Protein AF-A0AAU1H764-F1 (afdb_monomer)

Structure (mmCIF, N/CA/C/O backbone):
data_AF-A0AAU1H764-F1
#
_entry.id   AF-A0AAU1H764-F1
#
loop_
_atom_site.group_PDB
_atom_site.id
_atom_site.type_symbol
_atom_site.label_atom_id
_atom_site.label_alt_id
_atom_site.label_comp_id
_atom_site.label_asym_id
_atom_site.label_entity_id
_atom_site.label_seq_id
_atom_site.pdbx_PDB_ins_code
_atom_site.Cartn_x
_atom_site.Cartn_y
_atom_site.Cartn_z
_atom_site.occupancy
_atom_site.B_iso_or_equiv
_atom_site.auth_seq_id
_atom_site.auth_comp_id
_atom_site.auth_asym_id
_atom_site.auth_atom_id
_atom_site.pdbx_PDB_model_num
ATOM 1 N N . MET A 1 1 ? -21.828 -9.671 50.965 1.00 46.16 1 MET A N 1
ATOM 2 C CA . MET A 1 1 ? -22.811 -8.755 50.363 1.00 46.16 1 MET A CA 1
ATOM 3 C C . MET A 1 1 ? -22.450 -8.712 48.902 1.00 46.16 1 MET A C 1
ATOM 5 O O . MET A 1 1 ? -21.354 -8.266 48.609 1.00 46.16 1 MET A O 1
ATOM 9 N N . THR A 1 2 ? -23.256 -9.312 48.033 1.00 52.31 2 THR A N 1
ATOM 10 C CA . THR A 1 2 ? -23.076 -9.137 46.588 1.00 52.31 2 THR A CA 1
ATOM 11 C C . THR A 1 2 ? -23.354 -7.669 46.300 1.00 52.31 2 THR A C 1
ATOM 13 O O . THR A 1 2 ? -24.385 -7.166 46.760 1.00 52.31 2 THR A O 1
ATOM 16 N N . ASP A 1 3 ? -22.416 -6.972 45.660 1.00 74.25 3 ASP A N 1
ATOM 17 C CA . ASP A 1 3 ? -22.572 -5.547 45.398 1.00 74.25 3 ASP A CA 1
ATOM 18 C C . ASP A 1 3 ? -23.814 -5.337 44.531 1.00 74.25 3 ASP A C 1
ATOM 20 O O . ASP A 1 3 ? -24.091 -6.108 43.610 1.00 74.25 3 ASP A O 1
ATOM 24 N N . GLN A 1 4 ? -24.604 -4.308 44.838 1.00 79.31 4 GLN A N 1
ATOM 25 C CA . GLN A 1 4 ? -25.810 -3.979 44.069 1.00 79.31 4 GLN A CA 1
ATOM 26 C C . GLN A 1 4 ? -25.495 -3.831 42.569 1.00 79.31 4 GLN A C 1
ATOM 28 O O . GLN A 1 4 ? -26.337 -4.145 41.727 1.00 79.31 4 GLN A O 1
ATOM 33 N N . PHE A 1 5 ? -24.269 -3.404 42.260 1.00 79.12 5 PHE A N 1
ATOM 34 C CA . PHE A 1 5 ? -23.707 -3.345 40.920 1.00 79.12 5 PHE A CA 1
ATOM 35 C C . PHE A 1 5 ? -23.605 -4.723 40.247 1.00 79.12 5 PHE A C 1
ATOM 37 O O . PHE A 1 5 ? -24.100 -4.868 39.134 1.00 79.12 5 PHE A O 1
ATOM 44 N N . ASP A 1 6 ? -23.057 -5.746 40.914 1.00 80.75 6 ASP A N 1
ATOM 45 C CA . ASP A 1 6 ? -22.907 -7.095 40.340 1.00 80.75 6 ASP A CA 1
ATOM 46 C C . ASP A 1 6 ? -24.266 -7.695 39.957 1.00 80.75 6 ASP A C 1
ATOM 48 O O . ASP A 1 6 ? -24.439 -8.211 38.858 1.00 80.75 6 ASP A O 1
ATOM 52 N N . ALA A 1 7 ? -25.277 -7.550 40.819 1.00 82.69 7 ALA A N 1
ATOM 53 C CA . ALA A 1 7 ? -26.619 -8.061 40.533 1.00 82.69 7 ALA A CA 1
ATOM 54 C C . ALA A 1 7 ? -27.300 -7.335 39.354 1.00 82.69 7 ALA A C 1
ATOM 56 O O . ALA A 1 7 ? -28.099 -7.928 38.625 1.00 82.69 7 ALA A O 1
ATOM 57 N N . GLN A 1 8 ? -27.017 -6.041 39.175 1.00 80.75 8 GLN A N 1
ATOM 58 C CA . GLN A 1 8 ? -27.508 -5.261 38.037 1.00 80.75 8 GLN A CA 1
ATOM 59 C C . GLN A 1 8 ? -26.760 -5.612 36.747 1.00 80.75 8 GLN A C 1
ATOM 61 O O . GLN A 1 8 ? -27.396 -5.737 35.699 1.00 80.75 8 GLN A O 1
ATOM 66 N N . LEU A 1 9 ? -25.444 -5.807 36.839 1.00 83.50 9 LEU A N 1
ATOM 67 C CA . LEU A 1 9 ? -24.573 -6.197 35.738 1.00 83.50 9 LEU A CA 1
ATOM 68 C C . LEU A 1 9 ? -24.939 -7.585 35.205 1.00 83.50 9 LEU A C 1
ATOM 70 O O . LEU A 1 9 ? -25.190 -7.718 34.010 1.00 83.50 9 LEU A O 1
ATOM 74 N N . ASP A 1 10 ? -25.061 -8.583 36.083 1.00 84.56 10 ASP A N 1
ATOM 75 C CA . ASP A 1 10 ? -25.416 -9.956 35.707 1.00 84.56 10 ASP A CA 1
ATOM 76 C C . ASP A 1 10 ? -26.759 -9.992 34.968 1.00 84.56 10 ASP A C 1
ATOM 78 O O . ASP A 1 10 ? -26.885 -10.613 33.915 1.00 84.56 10 ASP A O 1
ATOM 82 N N . LYS A 1 11 ? -27.760 -9.255 35.467 1.00 84.81 11 LYS A N 1
ATOM 83 C CA . LYS A 1 11 ? -29.076 -9.162 34.824 1.00 84.81 11 LYS A CA 1
ATOM 84 C C . LYS A 1 11 ? -29.014 -8.479 33.452 1.00 84.81 11 LYS A C 1
ATOM 86 O O . LYS A 1 11 ? -29.749 -8.866 32.544 1.00 84.81 11 LYS A O 1
ATOM 91 N N . ALA A 1 12 ? -28.176 -7.454 33.302 1.00 81.75 12 ALA A N 1
ATOM 92 C CA . ALA A 1 12 ? -27.991 -6.767 32.029 1.00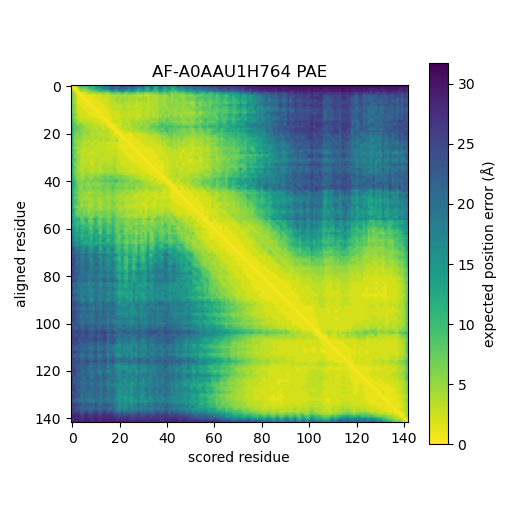 81.75 12 ALA A CA 1
ATOM 93 C C . ALA A 1 12 ? -27.289 -7.670 31.002 1.00 81.75 12 ALA A C 1
ATOM 95 O O . ALA A 1 12 ? -27.762 -7.776 29.872 1.00 81.75 12 ALA A O 1
ATOM 96 N N . LEU A 1 13 ? -26.224 -8.370 31.400 1.00 84.50 13 LEU A N 1
ATOM 97 C CA . LEU A 1 13 ? -25.497 -9.299 30.531 1.00 84.50 13 LEU A CA 1
ATOM 98 C C . LEU A 1 13 ? -26.360 -10.494 30.117 1.00 84.50 13 LEU A C 1
ATOM 100 O O . LEU A 1 13 ? -26.339 -10.875 28.948 1.00 84.50 13 LEU A O 1
ATOM 104 N N . ASP A 1 14 ? -27.176 -11.029 31.029 1.00 86.44 14 ASP A N 1
ATOM 105 C CA . ASP A 1 14 ? -28.101 -12.127 30.724 1.00 86.44 14 ASP A CA 1
ATOM 106 C C . ASP A 1 14 ? -29.126 -11.717 29.650 1.00 86.44 14 ASP A C 1
ATOM 108 O O . ASP A 1 14 ? -29.405 -12.480 28.731 1.00 86.44 14 ASP A O 1
ATOM 112 N N . SER A 1 15 ? -29.594 -10.461 29.671 1.00 84.19 15 SER A N 1
ATOM 113 C CA . SER A 1 15 ? -30.497 -9.931 28.635 1.00 84.19 15 SER A CA 1
ATOM 114 C C . SER A 1 15 ? -29.846 -9.754 27.257 1.00 84.19 15 SER A C 1
ATOM 116 O O . SER A 1 15 ? -30.5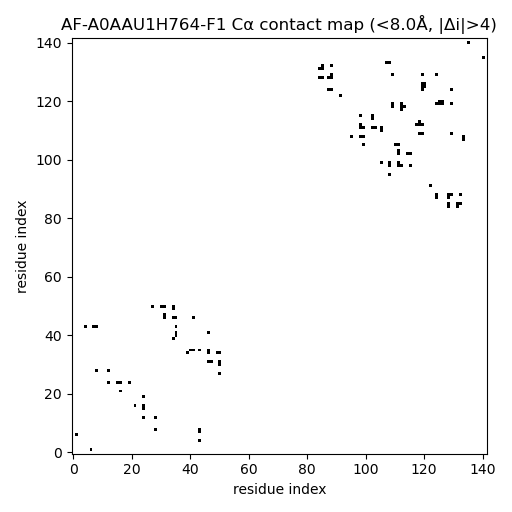43 -9.731 26.244 1.00 84.19 15 SER A O 1
ATOM 118 N N . MET A 1 16 ? -28.517 -9.637 27.201 1.00 82.69 16 MET A N 1
ATOM 119 C CA . MET A 1 16 ? -27.754 -9.501 25.955 1.00 82.69 16 MET A CA 1
ATOM 120 C C . MET A 1 16 ? -27.200 -10.837 25.456 1.00 82.69 16 MET A C 1
ATOM 122 O O . MET A 1 16 ? -26.654 -10.893 24.352 1.00 82.69 16 MET A O 1
ATOM 126 N N . ARG A 1 17 ? -27.365 -11.912 26.237 1.00 86.00 17 ARG A N 1
ATOM 127 C CA . ARG A 1 17 ? -26.764 -13.220 25.973 1.00 86.00 17 ARG A CA 1
ATOM 128 C C . ARG A 1 17 ? -27.204 -13.844 24.656 1.00 86.00 17 ARG A C 1
ATOM 130 O O . ARG A 1 17 ? -26.405 -14.491 23.991 1.00 86.00 17 ARG A O 1
ATOM 137 N N . ASP A 1 18 ? -28.446 -13.581 24.264 1.00 85.56 18 ASP A N 1
ATOM 138 C CA . ASP A 1 18 ? -29.023 -14.065 23.008 1.00 85.56 18 ASP A CA 1
ATOM 139 C C . ASP A 1 18 ? -28.666 -13.182 21.797 1.00 85.56 18 ASP A C 1
ATOM 141 O O . ASP A 1 18 ? -28.875 -13.585 20.653 1.00 85.56 18 ASP A O 1
ATOM 145 N N . MET A 1 19 ? -28.144 -11.971 22.024 1.00 85.44 19 MET A N 1
ATOM 146 C CA . MET A 1 19 ? -27.855 -10.986 20.971 1.00 85.44 19 MET A CA 1
ATOM 147 C C . MET A 1 19 ? -26.373 -10.903 20.606 1.00 85.44 19 MET A C 1
ATOM 149 O O . MET A 1 19 ? -26.038 -10.432 19.519 1.00 85.44 19 MET A O 1
ATOM 153 N N . LEU A 1 20 ? -25.484 -11.322 21.507 1.00 82.56 20 LEU A N 1
ATOM 154 C CA . LEU A 1 20 ? -24.042 -11.179 21.351 1.00 82.56 20 LEU A CA 1
ATOM 155 C C . LEU A 1 20 ? -23.326 -12.525 21.513 1.00 82.56 20 LEU A C 1
ATOM 157 O O . LEU A 1 20 ? -23.730 -13.345 22.336 1.00 82.56 20 LEU A O 1
ATOM 161 N N . PRO A 1 21 ? -22.222 -12.750 20.779 1.00 87.56 21 PRO A N 1
ATOM 162 C CA . PRO A 1 21 ? -21.344 -13.884 21.029 1.00 87.56 21 PRO A CA 1
ATOM 163 C C . PRO A 1 21 ? -20.819 -13.883 22.468 1.00 87.56 21 PRO A C 1
ATOM 165 O O . PRO A 1 21 ? -20.535 -12.828 23.040 1.00 87.56 21 PRO A O 1
ATOM 168 N N . GLU A 1 22 ? -20.594 -15.074 23.023 1.00 86.06 22 GLU A N 1
ATOM 169 C CA . GLU A 1 22 ? -20.085 -15.243 24.391 1.00 86.06 22 GLU A CA 1
ATOM 170 C C . GLU A 1 22 ? -18.755 -14.505 24.622 1.00 86.06 22 GLU A C 1
ATOM 172 O O . GLU A 1 22 ? -18.560 -13.888 25.666 1.00 86.06 22 GLU A O 1
ATOM 177 N N . SER A 1 23 ? -17.875 -14.468 23.617 1.00 84.19 23 SER A N 1
ATOM 178 C CA . SER A 1 23 ? -16.619 -13.710 23.671 1.00 84.19 23 SER A CA 1
ATOM 179 C C . SER A 1 23 ? -16.830 -12.200 23.826 1.00 84.19 23 SER A C 1
ATOM 181 O O . SER A 1 23 ? -16.098 -11.553 24.576 1.00 84.19 23 SER A O 1
ATOM 183 N N . SER A 1 24 ? -17.834 -11.632 23.155 1.00 85.25 24 SER A N 1
ATOM 184 C CA . SER A 1 24 ? -18.176 -10.209 23.245 1.00 85.25 24 SER A CA 1
ATOM 185 C C . SER A 1 24 ? -18.785 -9.860 24.600 1.00 85.25 24 SER A C 1
ATOM 187 O O . SER A 1 24 ? -18.471 -8.810 25.155 1.00 85.25 24 SER A O 1
ATOM 189 N N . LEU A 1 25 ? -19.604 -10.753 25.162 1.00 86.94 25 LEU A N 1
ATOM 190 C CA . LEU A 1 25 ? -20.173 -10.584 26.503 1.00 86.94 25 LEU A CA 1
ATOM 191 C C . LEU A 1 25 ? -19.090 -10.613 27.577 1.00 86.94 25 LEU A C 1
ATOM 193 O O . LEU A 1 25 ? -19.083 -9.760 28.456 1.00 86.94 25 LEU A O 1
ATOM 197 N N . LEU A 1 26 ? -18.145 -11.549 27.471 1.00 87.56 26 LEU A N 1
ATOM 198 C CA . LEU A 1 26 ? -17.047 -11.688 28.426 1.00 87.56 26 LEU A CA 1
ATOM 199 C C . LEU A 1 26 ? -16.105 -10.475 28.375 1.00 87.56 26 LEU A C 1
ATOM 201 O O . LEU A 1 26 ? -15.633 -9.987 29.405 1.00 87.56 26 LEU A O 1
ATOM 205 N N . TYR A 1 27 ? -15.876 -9.937 27.173 1.00 87.31 27 TYR A N 1
ATOM 206 C CA . TYR A 1 27 ? -15.138 -8.690 26.983 1.00 87.31 27 TYR A CA 1
ATOM 207 C C . TYR A 1 27 ? -15.865 -7.489 27.602 1.00 87.31 27 TYR A C 1
ATOM 209 O O . TYR A 1 27 ? -15.256 -6.706 28.336 1.00 87.31 27 TYR A O 1
ATOM 217 N N . LEU A 1 28 ? -17.173 -7.371 27.352 1.00 87.38 28 LEU A N 1
ATOM 218 C CA . LEU A 1 28 ? -18.016 -6.307 27.891 1.00 87.38 28 LEU A CA 1
ATOM 219 C C . LEU A 1 28 ? -18.075 -6.356 29.425 1.00 87.38 28 LEU A C 1
ATOM 221 O O . LEU A 1 28 ? -17.868 -5.334 30.073 1.00 87.38 28 LEU A O 1
ATOM 225 N N . GLU A 1 29 ? -18.276 -7.539 30.010 1.00 90.00 29 GLU A N 1
ATOM 226 C CA . GLU A 1 29 ? -18.243 -7.755 31.460 1.00 90.00 29 GLU A CA 1
ATOM 227 C C . GLU A 1 29 ? -16.912 -7.296 32.060 1.00 90.00 29 GLU A C 1
ATOM 229 O O . GLU A 1 29 ? -16.886 -6.533 33.028 1.00 90.00 29 GLU A O 1
ATOM 234 N N . THR A 1 30 ? -15.798 -7.719 31.458 1.00 89.94 30 THR A N 1
ATOM 235 C CA . THR A 1 30 ? -14.455 -7.360 31.925 1.00 89.94 30 THR A CA 1
ATOM 236 C C . THR A 1 30 ? -14.253 -5.844 31.930 1.00 89.94 30 THR A C 1
ATOM 238 O O . THR A 1 30 ? -13.725 -5.290 32.898 1.00 89.94 30 THR A O 1
ATOM 241 N N . LYS A 1 31 ? -14.706 -5.148 30.879 1.00 88.19 31 LYS A N 1
ATOM 242 C CA . LYS A 1 31 ? -14.642 -3.683 30.798 1.00 88.19 31 LYS A CA 1
ATOM 243 C C . LYS A 1 31 ? -15.537 -2.992 31.822 1.00 88.19 31 LYS A C 1
ATOM 245 O O . LYS A 1 31 ? -15.057 -2.095 32.509 1.00 88.19 31 LYS A O 1
ATOM 250 N N . LEU A 1 32 ? -16.788 -3.426 31.966 1.00 89.31 32 LEU A N 1
ATOM 251 C CA . LEU A 1 32 ? -17.737 -2.858 32.930 1.00 89.31 32 LEU A CA 1
ATOM 252 C C . LEU A 1 32 ? -17.202 -2.976 34.362 1.00 89.31 32 LEU A C 1
ATOM 254 O O . LEU A 1 32 ? -17.186 -1.993 35.103 1.00 89.31 32 LEU A O 1
ATOM 258 N N . ARG A 1 33 ? -16.680 -4.154 34.730 1.00 87.88 33 ARG A N 1
ATOM 259 C CA . ARG A 1 33 ? -16.038 -4.381 36.034 1.00 87.88 33 ARG A CA 1
ATOM 260 C C . ARG A 1 33 ? -14.801 -3.503 3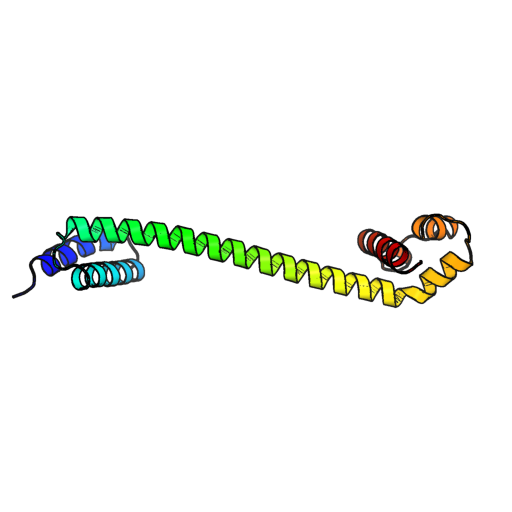6.223 1.00 87.88 33 ARG A C 1
ATOM 262 O O . ARG A 1 33 ? -14.605 -2.963 37.308 1.00 87.88 33 ARG A O 1
ATOM 269 N N . ARG A 1 34 ? -13.981 -3.326 35.181 1.00 88.44 34 ARG A N 1
ATOM 270 C CA . ARG A 1 34 ? -12.795 -2.461 35.232 1.00 88.44 34 ARG A CA 1
ATOM 271 C C . ARG A 1 34 ? -13.161 -0.995 35.464 1.00 88.44 34 ARG A C 1
ATOM 273 O O . ARG A 1 34 ? -12.593 -0.384 36.363 1.00 88.44 34 ARG A O 1
ATOM 280 N N . ILE A 1 35 ? -14.112 -0.446 34.707 1.00 86.00 35 ILE A N 1
ATOM 281 C CA . ILE A 1 35 ? -14.536 0.954 34.871 1.00 86.00 35 ILE A CA 1
ATOM 282 C C . ILE A 1 35 ? -15.147 1.166 36.259 1.00 86.00 35 ILE A C 1
ATOM 284 O O . ILE A 1 35 ? -14.820 2.150 36.916 1.00 86.00 35 ILE A O 1
ATOM 288 N N . HIS A 1 36 ? -15.962 0.228 36.752 1.00 85.69 36 HIS A N 1
ATOM 289 C CA . HIS A 1 36 ? -16.510 0.324 38.105 1.00 85.69 36 HIS A CA 1
ATOM 290 C C . HIS A 1 36 ? -15.430 0.236 39.196 1.00 85.69 36 HIS A C 1
ATOM 292 O O . HIS A 1 36 ? -15.498 0.961 40.184 1.00 85.69 36 HIS A O 1
ATOM 298 N N . ALA A 1 37 ? -14.397 -0.591 39.010 1.00 87.00 37 ALA A N 1
ATOM 299 C CA . ALA A 1 37 ? -13.266 -0.660 39.936 1.00 87.00 37 ALA A CA 1
ATOM 300 C C . ALA A 1 37 ? -12.418 0.628 39.935 1.00 87.00 37 ALA A C 1
ATOM 302 O O . ALA A 1 37 ? -11.939 1.050 40.987 1.00 87.00 37 ALA A O 1
ATOM 303 N N . GLU A 1 38 ? -12.233 1.258 38.771 1.00 87.69 38 GLU A N 1
ATOM 304 C CA . GLU A 1 38 ? -11.514 2.533 38.630 1.00 87.69 38 GLU A CA 1
ATOM 305 C C . GLU A 1 38 ? -12.344 3.729 39.140 1.00 87.69 38 GLU A C 1
ATOM 307 O O . GLU A 1 38 ? -11.782 4.723 39.606 1.00 87.69 38 GLU A O 1
ATOM 312 N N . ARG A 1 39 ? -13.678 3.635 39.069 1.00 84.25 39 ARG A N 1
ATOM 313 C CA . ARG A 1 39 ? -14.640 4.684 39.433 1.00 84.25 39 ARG A CA 1
ATOM 314 C C . ARG A 1 39 ? -15.859 4.101 40.167 1.00 84.25 39 ARG A C 1
ATOM 316 O O . ARG A 1 39 ? -16.955 4.034 39.601 1.00 84.25 39 ARG A O 1
ATOM 323 N N . PRO A 1 40 ? -15.701 3.701 41.443 1.00 84.12 40 PRO A N 1
ATOM 324 C CA . PRO A 1 40 ? -16.794 3.125 42.232 1.00 84.12 40 PRO A CA 1
ATOM 325 C C . PRO A 1 40 ? -17.870 4.159 42.601 1.00 84.12 40 PRO A C 1
ATOM 327 O O . PRO A 1 40 ? -18.939 3.797 43.081 1.00 84.12 40 PRO A O 1
ATOM 330 N N . ASP A 1 41 ? -17.586 5.448 42.391 1.00 85.44 41 ASP A N 1
ATOM 331 C CA . ASP A 1 41 ? -18.505 6.568 42.588 1.00 85.44 41 ASP A CA 1
ATOM 332 C C . ASP A 1 41 ? -19.606 6.659 41.519 1.00 85.44 41 ASP A C 1
ATOM 334 O O . ASP A 1 41 ? -20.599 7.354 41.731 1.00 85.44 41 ASP 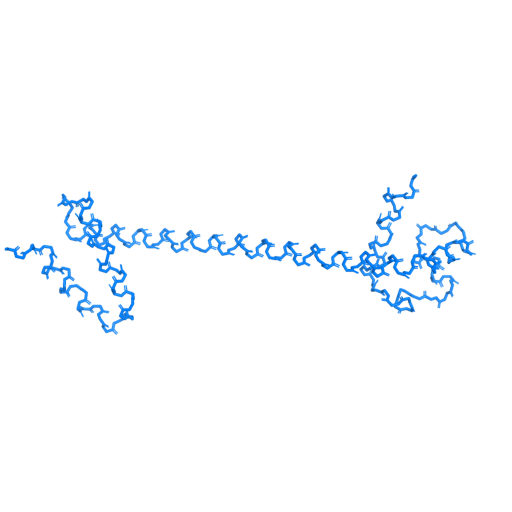A O 1
ATOM 338 N N . LEU A 1 42 ? -19.444 5.964 40.390 1.00 81.25 42 LEU A N 1
ATOM 339 C CA . LEU A 1 42 ? -20.382 6.001 39.272 1.00 81.25 42 LEU A CA 1
ATOM 340 C C . LEU A 1 42 ? -21.521 4.994 39.436 1.00 81.25 42 LEU A C 1
ATOM 342 O O . LEU A 1 42 ? -21.342 3.861 39.888 1.00 81.25 42 LEU A O 1
ATOM 346 N N . THR A 1 43 ? -22.707 5.393 38.989 1.00 81.94 43 THR A N 1
ATOM 347 C CA . THR A 1 43 ? -23.869 4.508 38.900 1.00 81.94 43 THR A CA 1
ATOM 348 C C . THR A 1 43 ? -23.697 3.482 37.778 1.00 81.94 43 THR A C 1
ATOM 350 O O . THR A 1 43 ? -23.008 3.727 36.788 1.00 81.94 43 THR A O 1
ATOM 353 N N . GLY A 1 44 ? -24.380 2.336 37.879 1.00 76.06 44 GLY A N 1
ATOM 354 C CA . GLY A 1 44 ? -24.312 1.288 36.852 1.00 76.06 44 GLY A CA 1
ATOM 355 C C . GLY A 1 44 ? -24.637 1.790 35.437 1.00 76.06 44 GLY A C 1
ATOM 356 O O . GLY A 1 44 ? -23.980 1.388 34.483 1.00 76.06 44 GLY A O 1
ATOM 357 N N . SER A 1 45 ? -25.578 2.730 35.289 1.00 77.62 45 SER A N 1
ATOM 358 C CA . SER A 1 45 ? -25.883 3.358 33.995 1.00 77.62 45 SER A CA 1
ATOM 359 C C . SER A 1 45 ? -24.751 4.235 33.457 1.00 77.62 45 SER A C 1
ATOM 361 O O . SER A 1 45 ? -24.514 4.245 32.253 1.00 77.62 45 SER A O 1
ATOM 363 N N . GLU A 1 46 ? -24.038 4.957 34.324 1.00 82.25 46 GLU A N 1
ATOM 364 C CA . GLU A 1 46 ? -22.894 5.783 33.916 1.00 82.25 46 GLU A CA 1
ATOM 365 C C . GLU A 1 46 ? -21.712 4.909 33.491 1.00 82.25 46 GLU A C 1
ATOM 367 O O . GLU A 1 46 ? -21.095 5.176 32.463 1.00 82.25 46 GLU A O 1
ATOM 372 N N . VAL A 1 47 ? -21.453 3.818 34.221 1.00 83.88 47 VAL A N 1
ATOM 373 C CA . VAL A 1 47 ? -20.427 2.822 33.869 1.00 83.88 47 VAL A CA 1
ATOM 374 C C . VAL A 1 47 ? -20.723 2.183 32.506 1.00 83.88 47 VAL A C 1
ATOM 376 O O . VAL A 1 47 ? -19.813 2.016 31.691 1.00 83.88 47 VAL A O 1
ATOM 379 N N . VAL A 1 48 ? -21.991 1.861 32.227 1.00 82.75 48 VAL A N 1
ATOM 380 C CA . VAL A 1 48 ? -22.420 1.309 30.932 1.00 82.75 48 VAL A CA 1
ATOM 381 C C . VAL A 1 48 ? -22.214 2.311 29.797 1.00 82.75 48 VAL A C 1
ATOM 383 O O . VAL A 1 48 ? -21.590 1.955 28.801 1.00 82.75 48 VAL A O 1
ATOM 386 N N . ASN A 1 49 ? -22.662 3.560 29.954 1.00 82.62 49 ASN A N 1
ATOM 387 C CA . ASN A 1 49 ? -22.478 4.591 28.928 1.00 82.62 49 ASN A CA 1
ATOM 388 C C . ASN A 1 49 ? -20.992 4.843 28.642 1.00 82.62 49 ASN A C 1
ATOM 390 O O . ASN A 1 49 ? -20.576 4.779 27.491 1.00 82.62 49 ASN A O 1
ATOM 394 N N . MET A 1 50 ? -20.172 5.002 29.687 1.00 84.50 50 MET A N 1
ATOM 395 C CA . MET A 1 50 ? -18.723 5.158 29.524 1.00 84.50 50 MET A CA 1
ATOM 396 C C . MET A 1 50 ? -18.076 3.950 28.840 1.00 84.50 50 MET A C 1
ATOM 398 O O . MET A 1 50 ? -17.120 4.111 28.088 1.00 84.50 50 MET A O 1
ATOM 402 N N . THR A 1 51 ? -18.576 2.736 29.084 1.00 85.56 51 THR A N 1
ATOM 403 C CA . THR A 1 51 ? -18.065 1.540 28.402 1.00 85.56 51 THR A CA 1
ATOM 404 C C . THR A 1 51 ? -18.341 1.601 26.906 1.00 85.56 51 THR A C 1
ATOM 406 O O . THR A 1 51 ? -17.442 1.298 26.126 1.00 85.56 51 THR A O 1
ATOM 409 N N . PHE A 1 52 ? -19.545 2.009 26.497 1.00 83.25 52 PHE A N 1
ATOM 410 C CA . PHE A 1 52 ? -19.878 2.160 25.081 1.00 83.25 52 PHE A CA 1
ATOM 411 C C . PHE A 1 52 ? -19.076 3.281 24.410 1.00 83.25 52 PHE A C 1
ATOM 413 O O . PHE A 1 52 ? -18.534 3.040 23.336 1.00 83.25 52 PHE A O 1
ATOM 420 N N . ASP A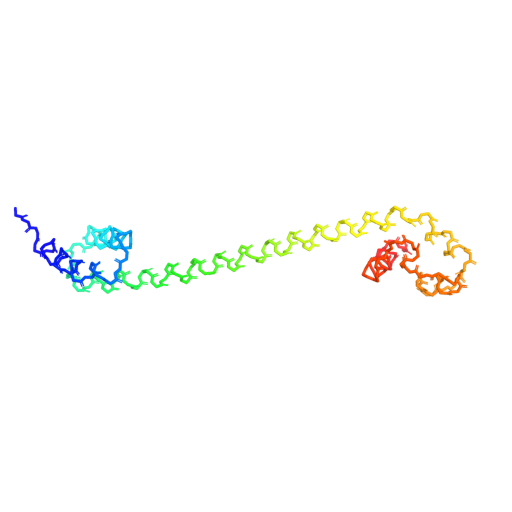 1 53 ? -18.892 4.428 25.070 1.00 84.62 53 ASP A N 1
ATOM 421 C CA . ASP A 1 53 ? -18.056 5.522 24.550 1.00 84.62 53 ASP A CA 1
ATOM 422 C C . ASP A 1 53 ? -16.600 5.067 24.322 1.00 84.62 53 ASP A C 1
ATOM 424 O O . ASP A 1 53 ? -15.979 5.371 23.303 1.00 84.62 53 ASP A O 1
ATOM 428 N N . VAL A 1 54 ? -16.041 4.293 25.263 1.00 84.06 54 VAL A N 1
ATOM 429 C CA . VAL A 1 54 ? -14.686 3.730 25.135 1.00 84.06 54 VAL A CA 1
ATOM 430 C C . VAL A 1 54 ? -14.615 2.704 24.005 1.00 84.06 54 VAL A C 1
ATOM 432 O O . VAL A 1 54 ? -13.624 2.671 23.282 1.00 84.06 54 VAL A O 1
ATOM 435 N N . LEU A 1 55 ? -15.635 1.856 23.851 1.00 83.38 55 LEU A N 1
ATOM 436 C CA . LEU A 1 55 ? -15.687 0.873 22.767 1.00 83.38 55 LEU A CA 1
ATOM 437 C C . LEU A 1 55 ? -15.757 1.545 21.391 1.00 83.38 55 LEU A C 1
ATOM 439 O O . LEU A 1 55 ? -15.062 1.110 20.477 1.00 83.38 55 LEU A O 1
ATOM 443 N N . GLU A 1 56 ? -16.540 2.615 21.255 1.00 81.19 56 GLU A N 1
ATOM 444 C CA . GLU A 1 56 ? -16.616 3.402 20.019 1.00 81.19 56 GLU A CA 1
ATOM 445 C C . GLU A 1 56 ? -15.264 4.060 19.695 1.00 81.19 56 GLU A C 1
ATOM 447 O O . GLU A 1 56 ? -14.796 4.006 18.557 1.00 81.19 56 GLU A O 1
ATOM 452 N N . GLY A 1 57 ? -14.581 4.607 20.707 1.00 80.19 57 GLY A N 1
ATOM 453 C CA . GLY A 1 57 ? -13.221 5.131 20.556 1.00 80.19 57 GLY A CA 1
ATOM 454 C C . GLY A 1 57 ? -12.212 4.066 20.108 1.00 80.19 57 GLY A C 1
ATOM 455 O O . GLY A 1 57 ? -11.451 4.291 19.169 1.00 80.19 57 GLY A O 1
ATOM 456 N N . GLU A 1 58 ? -12.243 2.882 20.724 1.00 85.75 58 GLU A N 1
ATOM 457 C CA . GLU A 1 58 ? -11.375 1.755 20.356 1.00 85.75 58 GLU A CA 1
ATOM 458 C C . GLU A 1 58 ? -11.624 1.257 18.928 1.00 85.75 58 GLU A C 1
ATOM 460 O O . GLU A 1 58 ? -10.675 0.885 18.238 1.00 85.75 58 GLU A O 1
ATOM 465 N N . GLU A 1 59 ? -12.876 1.258 18.463 1.00 83.88 59 GLU A N 1
ATOM 466 C CA . GLU A 1 59 ? -13.211 0.899 17.083 1.00 83.88 59 GLU A CA 1
ATOM 467 C C . GLU A 1 59 ? -12.605 1.896 16.086 1.00 83.88 59 GLU A C 1
ATOM 469 O O . GLU A 1 59 ? -12.003 1.499 15.082 1.00 83.88 59 GLU A O 1
ATOM 474 N N . ILE A 1 60 ? -12.717 3.194 16.378 1.00 81.88 60 ILE A N 1
ATOM 475 C CA . ILE A 1 60 ? -12.126 4.252 15.555 1.00 81.88 60 ILE A CA 1
ATOM 476 C C . ILE A 1 60 ? -10.600 4.111 15.517 1.00 81.88 60 ILE A C 1
ATOM 478 O O . ILE A 1 60 ? -10.018 4.147 14.429 1.00 81.88 60 ILE A O 1
ATOM 482 N N . ASP A 1 61 ? -9.962 3.896 16.667 1.00 86.31 61 ASP A N 1
ATOM 483 C CA . ASP A 1 61 ? -8.514 3.708 16.770 1.00 86.31 61 ASP A CA 1
ATOM 484 C C . ASP A 1 61 ? -8.046 2.456 16.019 1.00 86.31 61 ASP A C 1
ATOM 486 O O . ASP A 1 61 ? -7.062 2.502 15.275 1.00 86.31 61 ASP A O 1
ATOM 490 N N . ALA A 1 62 ? -8.770 1.340 16.155 1.00 85.25 62 ALA A N 1
ATOM 491 C CA . ALA A 1 62 ? -8.474 0.104 15.439 1.00 85.25 62 ALA A CA 1
ATOM 492 C C . ALA A 1 62 ? -8.576 0.302 13.923 1.00 85.25 62 ALA A C 1
ATOM 494 O O . ALA A 1 62 ? -7.684 -0.124 13.184 1.00 85.25 62 ALA A O 1
ATOM 495 N N . ARG A 1 63 ? -9.614 1.002 13.450 1.00 85.50 63 ARG A N 1
ATOM 496 C CA . ARG A 1 63 ? -9.770 1.336 12.031 1.00 85.50 63 ARG A CA 1
ATOM 497 C C . ARG A 1 63 ? -8.610 2.192 11.525 1.00 85.50 63 ARG A C 1
ATOM 499 O O . ARG A 1 63 ? -8.012 1.846 10.509 1.00 85.50 63 ARG A O 1
ATOM 506 N N . LEU A 1 64 ? -8.247 3.254 12.243 1.00 86.25 64 LEU A N 1
ATOM 507 C CA . LEU A 1 64 ? -7.118 4.116 11.872 1.00 86.25 64 LEU A CA 1
ATOM 508 C C . LEU A 1 64 ? -5.793 3.341 11.847 1.00 86.25 64 LEU A C 1
ATOM 510 O O . LEU A 1 64 ? -4.983 3.510 10.934 1.00 86.25 64 LEU A O 1
ATOM 514 N N . ALA A 1 65 ? -5.575 2.448 12.814 1.00 88.38 65 ALA A N 1
ATOM 515 C CA . ALA A 1 65 ? -4.393 1.593 12.851 1.00 88.38 65 ALA A CA 1
ATOM 516 C C . ALA A 1 65 ? -4.345 0.617 11.664 1.00 88.38 65 ALA A C 1
ATOM 518 O O . ALA A 1 65 ? -3.272 0.399 11.091 1.00 88.38 65 ALA A O 1
ATOM 519 N N . MET A 1 66 ? -5.491 0.052 11.269 1.00 86.62 66 MET A N 1
ATOM 520 C CA . MET A 1 66 ? -5.603 -0.812 10.093 1.00 86.62 66 MET A CA 1
ATOM 521 C C . MET A 1 66 ? -5.337 -0.044 8.797 1.00 86.62 66 MET A C 1
ATOM 523 O O . MET A 1 66 ? -4.561 -0.522 7.973 1.00 86.62 66 MET A O 1
ATOM 527 N N . GLU A 1 67 ? -5.906 1.150 8.631 1.00 87.00 67 GLU A N 1
ATOM 528 C CA . GLU A 1 67 ? -5.643 2.016 7.474 1.00 87.00 67 GLU A CA 1
ATOM 529 C C . GLU A 1 67 ? -4.149 2.364 7.377 1.00 87.00 67 GLU A C 1
ATOM 531 O O . GLU A 1 67 ? -3.522 2.162 6.337 1.00 87.00 67 GLU A O 1
ATOM 536 N N . ALA A 1 68 ? -3.526 2.771 8.486 1.00 86.94 68 ALA A N 1
ATOM 537 C CA . ALA A 1 68 ? -2.093 3.057 8.529 1.00 86.94 68 ALA A CA 1
ATOM 538 C C . ALA A 1 68 ? -1.218 1.817 8.262 1.00 86.94 68 ALA A C 1
ATOM 540 O O . ALA A 1 68 ? -0.102 1.927 7.746 1.00 86.94 68 ALA A O 1
ATOM 541 N N . ALA A 1 69 ? -1.674 0.620 8.638 1.00 86.19 69 ALA A N 1
ATOM 542 C CA . ALA A 1 69 ? -0.991 -0.625 8.296 1.00 86.19 69 ALA A CA 1
ATOM 543 C C . ALA A 1 69 ? -1.120 -0.947 6.799 1.00 86.19 69 ALA A C 1
ATOM 545 O O . ALA A 1 69 ? -0.128 -1.325 6.180 1.00 86.19 69 ALA A O 1
ATOM 546 N N . GLN A 1 70 ? -2.299 -0.749 6.207 1.00 84.75 70 GLN A N 1
ATOM 547 C CA . GLN A 1 70 ? -2.527 -0.961 4.776 1.00 84.75 70 GLN A CA 1
ATOM 548 C C . GLN A 1 70 ? -1.671 -0.031 3.915 1.00 84.75 70 GLN A C 1
ATOM 550 O O . GLN A 1 70 ? -1.072 -0.496 2.948 1.00 84.75 70 GLN A O 1
ATOM 555 N N . VAL A 1 71 ? -1.545 1.244 4.297 1.00 90.25 71 VAL A N 1
ATOM 556 C CA . VAL A 1 71 ? -0.659 2.198 3.609 1.00 90.25 71 VAL A CA 1
ATOM 557 C C . VAL A 1 71 ? 0.782 1.690 3.603 1.00 90.25 71 VAL A C 1
ATOM 559 O O . VAL A 1 71 ? 1.390 1.598 2.543 1.00 90.25 71 VAL A O 1
ATOM 562 N N . ARG A 1 72 ? 1.304 1.253 4.756 1.00 85.25 72 ARG A N 1
ATOM 563 C CA . ARG A 1 72 ? 2.670 0.709 4.850 1.00 85.25 72 ARG A CA 1
ATOM 564 C C . ARG A 1 72 ? 2.876 -0.544 4.000 1.00 85.25 72 ARG A C 1
ATOM 566 O O . ARG A 1 72 ? 3.937 -0.710 3.408 1.00 85.25 72 ARG A O 1
ATOM 573 N N . VAL A 1 73 ? 1.878 -1.426 3.931 1.00 89.94 73 VAL A N 1
ATOM 574 C CA . VAL A 1 73 ? 1.934 -2.619 3.068 1.00 89.94 73 VAL A CA 1
ATOM 575 C C . VAL A 1 73 ? 1.953 -2.222 1.592 1.00 89.94 73 VAL A C 1
ATOM 577 O O . VAL A 1 73 ? 2.739 -2.777 0.829 1.00 89.94 73 VAL A O 1
ATOM 580 N N . ALA A 1 74 ? 1.134 -1.249 1.189 1.00 89.94 74 ALA A N 1
ATOM 581 C CA . ALA A 1 74 ? 1.111 -0.752 -0.182 1.00 89.94 74 ALA A CA 1
ATOM 582 C C . ALA A 1 74 ? 2.431 -0.064 -0.570 1.00 89.94 74 ALA A C 1
ATOM 584 O O . ALA A 1 74 ? 2.949 -0.314 -1.654 1.00 89.94 74 ALA A O 1
ATOM 585 N N . GLU A 1 75 ? 3.006 0.747 0.322 1.00 88.19 75 GLU A N 1
ATOM 586 C CA . GLU A 1 75 ? 4.317 1.379 0.122 1.00 88.19 75 GLU A CA 1
ATOM 587 C C . GLU A 1 75 ? 5.434 0.339 -0.023 1.00 88.19 75 GLU A C 1
ATOM 589 O O . GLU A 1 75 ? 6.254 0.441 -0.934 1.00 88.19 75 GLU A O 1
ATOM 594 N N . ALA A 1 76 ? 5.441 -0.693 0.826 1.00 89.75 76 ALA A N 1
ATOM 595 C CA . ALA A 1 76 ? 6.407 -1.783 0.733 1.00 89.75 76 ALA A CA 1
ATOM 596 C C . ALA A 1 76 ? 6.269 -2.563 -0.585 1.00 89.75 76 ALA A C 1
ATOM 598 O O . ALA A 1 76 ? 7.271 -2.820 -1.249 1.00 89.75 76 ALA A O 1
ATOM 599 N N . ALA A 1 77 ? 5.040 -2.880 -1.002 1.00 90.88 77 ALA A N 1
ATOM 600 C CA . ALA A 1 77 ? 4.787 -3.554 -2.274 1.00 90.88 77 ALA A CA 1
ATOM 601 C C . ALA A 1 77 ? 5.201 -2.692 -3.480 1.00 90.88 77 ALA A C 1
ATOM 603 O O . ALA A 1 77 ? 5.753 -3.208 -4.450 1.00 90.88 77 ALA A O 1
ATOM 604 N N . ALA A 1 78 ? 4.972 -1.376 -3.422 1.00 89.06 78 ALA A N 1
ATOM 605 C CA . ALA A 1 78 ? 5.406 -0.449 -4.463 1.00 89.06 78 ALA A CA 1
ATOM 606 C C . ALA A 1 78 ? 6.940 -0.353 -4.547 1.00 89.06 78 ALA A C 1
ATOM 608 O O . ALA A 1 78 ? 7.488 -0.316 -5.649 1.00 89.06 78 ALA A O 1
ATOM 609 N N . ALA A 1 79 ? 7.635 -0.352 -3.405 1.00 90.00 79 ALA A N 1
ATOM 610 C CA . ALA A 1 79 ? 9.096 -0.383 -3.361 1.00 90.00 79 ALA A CA 1
ATOM 611 C C . ALA A 1 79 ? 9.651 -1.686 -3.959 1.00 90.00 79 ALA A C 1
ATOM 613 O O . ALA A 1 79 ? 10.519 -1.635 -4.824 1.00 90.00 79 ALA A O 1
ATOM 614 N N . GLU A 1 80 ? 9.091 -2.839 -3.582 1.00 90.44 80 GLU A N 1
ATOM 615 C CA . GLU A 1 80 ? 9.492 -4.141 -4.127 1.00 90.44 80 GLU A CA 1
ATOM 616 C C . GLU A 1 80 ? 9.249 -4.230 -5.643 1.00 90.44 80 GLU A C 1
ATOM 618 O O . GLU A 1 80 ? 10.107 -4.702 -6.391 1.00 90.44 80 GLU A O 1
ATOM 623 N N . ALA A 1 81 ? 8.113 -3.716 -6.125 1.00 91.06 81 ALA A N 1
ATOM 624 C CA . ALA A 1 81 ? 7.828 -3.640 -7.555 1.00 91.06 81 ALA A CA 1
ATOM 625 C C . ALA A 1 81 ? 8.844 -2.753 -8.293 1.00 91.06 81 ALA A C 1
ATOM 627 O O . ALA A 1 81 ? 9.339 -3.146 -9.353 1.00 91.06 81 ALA A O 1
ATOM 628 N N . ARG A 1 82 ? 9.199 -1.591 -7.720 1.00 91.44 82 ARG A N 1
ATOM 629 C CA . ARG A 1 82 ? 10.218 -0.692 -8.282 1.00 91.44 82 ARG A CA 1
ATOM 630 C C . ARG A 1 82 ? 11.593 -1.361 -8.319 1.00 91.44 82 ARG A C 1
ATOM 632 O O . ARG A 1 82 ? 12.262 -1.277 -9.345 1.00 91.44 82 ARG A O 1
ATOM 639 N N . ASP A 1 83 ? 11.990 -2.065 -7.262 1.00 93.69 83 ASP A N 1
ATOM 640 C CA . ASP A 1 83 ? 13.254 -2.810 -7.210 1.00 93.69 83 ASP A CA 1
ATOM 641 C C . ASP A 1 83 ? 13.309 -3.909 -8.279 1.00 93.69 83 ASP A C 1
ATOM 643 O O . ASP A 1 83 ? 14.292 -4.020 -9.017 1.00 93.69 83 ASP A O 1
ATOM 647 N N . ALA A 1 84 ? 12.223 -4.667 -8.441 1.00 94.38 84 ALA A N 1
ATOM 648 C CA . ALA A 1 84 ? 12.117 -5.680 -9.485 1.00 94.38 84 ALA A CA 1
ATOM 649 C C . ALA A 1 84 ? 12.194 -5.071 -10.899 1.00 94.38 84 ALA A C 1
ATOM 651 O O . ALA A 1 84 ? 12.826 -5.648 -11.787 1.00 94.38 84 ALA A O 1
ATOM 652 N N . SER A 1 85 ? 11.573 -3.907 -11.121 1.00 94.69 85 SER A N 1
ATOM 653 C CA . SER A 1 85 ? 11.699 -3.150 -12.373 1.00 94.69 85 SER A CA 1
ATOM 654 C C . SER A 1 85 ? 13.134 -2.698 -12.630 1.00 94.69 85 SER A C 1
ATOM 656 O O . SER A 1 85 ? 13.656 -2.926 -13.721 1.00 94.69 85 SER A O 1
ATOM 658 N N .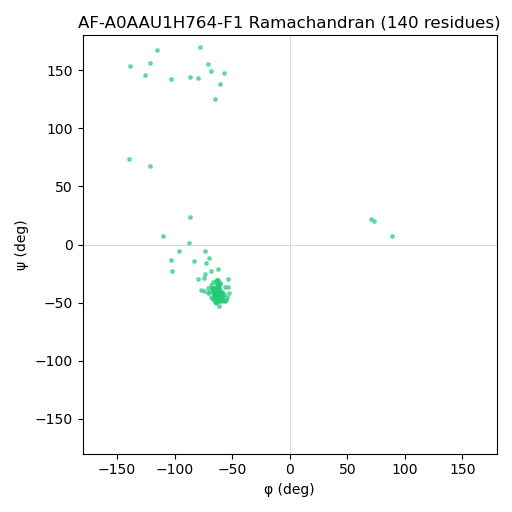 MET A 1 86 ? 13.812 -2.134 -11.625 1.00 94.88 86 MET A N 1
ATOM 659 C CA . MET A 1 86 ? 15.218 -1.732 -11.743 1.00 94.88 86 MET A CA 1
ATOM 660 C C . MET A 1 86 ? 16.118 -2.913 -12.104 1.00 94.88 86 MET A C 1
ATOM 662 O O . MET A 1 86 ? 16.988 -2.773 -12.963 1.00 94.88 86 MET A O 1
ATOM 666 N N . GLN A 1 87 ? 15.888 -4.087 -11.510 1.00 96.25 87 GLN A N 1
ATOM 667 C CA . GLN A 1 87 ? 16.647 -5.288 -11.846 1.00 96.25 87 GLN A CA 1
ATOM 668 C C . GLN A 1 87 ? 16.444 -5.704 -13.311 1.00 96.25 87 GLN A C 1
ATOM 670 O O . GLN A 1 87 ? 17.429 -5.937 -14.010 1.00 96.25 87 GLN A O 1
ATOM 675 N N . ARG A 1 88 ? 15.198 -5.747 -13.804 1.00 96.12 88 ARG A N 1
ATOM 676 C CA . ARG A 1 88 ? 14.920 -6.087 -15.213 1.00 96.12 88 ARG A CA 1
ATOM 677 C C . ARG A 1 88 ? 15.589 -5.113 -16.182 1.00 96.12 88 ARG A C 1
ATOM 679 O O . ARG A 1 88 ? 16.156 -5.539 -17.185 1.00 96.12 88 ARG A O 1
ATOM 686 N N . ILE A 1 89 ? 15.556 -3.816 -15.874 1.00 95.12 89 ILE A N 1
ATOM 687 C CA . ILE A 1 89 ? 16.231 -2.783 -16.673 1.00 95.12 89 ILE A CA 1
ATOM 688 C C . ILE A 1 89 ? 17.746 -3.008 -16.654 1.00 95.12 89 ILE A C 1
ATOM 690 O O . ILE A 1 89 ? 18.379 -3.002 -17.707 1.00 95.12 89 ILE A O 1
ATOM 694 N N . ALA A 1 90 ? 18.330 -3.259 -15.480 1.00 93.75 90 ALA A N 1
ATOM 695 C CA . ALA A 1 90 ? 19.762 -3.509 -15.338 1.00 93.75 90 ALA A CA 1
ATOM 696 C C . ALA A 1 90 ? 20.217 -4.749 -16.127 1.00 93.75 90 ALA A C 1
ATOM 698 O O . ALA A 1 90 ? 21.258 -4.706 -16.785 1.00 93.75 90 ALA A O 1
ATOM 699 N N . GLU A 1 91 ? 19.416 -5.819 -16.133 1.00 96.12 91 GLU A N 1
ATOM 700 C CA . GLU A 1 91 ? 19.655 -7.034 -16.927 1.00 96.12 91 GLU A CA 1
ATOM 701 C C . GLU A 1 91 ? 19.656 -6.775 -18.444 1.00 96.12 91 GLU A C 1
ATOM 703 O O . GLU A 1 91 ? 20.234 -7.565 -19.188 1.00 96.12 91 GLU A O 1
ATOM 708 N N . ARG A 1 92 ? 19.048 -5.669 -18.900 1.00 95.25 92 ARG A N 1
ATOM 709 C CA . ARG A 1 92 ? 18.998 -5.233 -20.308 1.00 95.25 92 ARG A CA 1
ATOM 710 C C . ARG A 1 92 ? 19.832 -3.994 -20.614 1.00 95.25 92 ARG A C 1
ATOM 712 O O . ARG A 1 92 ? 19.757 -3.469 -21.724 1.00 95.25 92 ARG A O 1
ATOM 719 N N . SER A 1 93 ? 20.628 -3.525 -19.653 1.00 91.69 93 SER A N 1
ATOM 720 C CA . SER A 1 93 ? 21.432 -2.303 -19.785 1.00 91.69 93 SER A CA 1
ATOM 721 C C . SER A 1 93 ? 22.333 -2.324 -21.022 1.00 91.69 93 SER A C 1
ATOM 723 O O . SER A 1 93 ? 22.329 -1.374 -21.796 1.00 91.69 93 SER A O 1
ATOM 725 N N . ALA A 1 94 ? 23.026 -3.436 -21.277 1.00 92.19 94 ALA A N 1
ATOM 726 C CA . ALA A 1 94 ? 23.932 -3.556 -22.415 1.00 92.19 94 ALA A CA 1
ATOM 727 C C . ALA A 1 94 ? 23.208 -3.460 -23.771 1.00 92.19 94 ALA A C 1
ATOM 729 O O . ALA A 1 94 ? 23.715 -2.833 -24.704 1.00 92.19 94 ALA A O 1
ATOM 730 N N . GLU A 1 95 ? 22.028 -4.072 -23.904 1.00 93.94 95 GLU A N 1
ATOM 731 C CA . GLU A 1 95 ? 21.210 -3.958 -25.111 1.00 93.94 95 GLU A CA 1
ATOM 732 C C . GLU A 1 95 ? 20.675 -2.533 -25.304 1.00 93.94 95 GLU A C 1
ATOM 734 O O . GLU A 1 95 ? 20.685 -2.031 -26.430 1.00 93.94 95 GLU A O 1
ATOM 739 N N . LEU A 1 96 ? 20.250 -1.871 -24.224 1.00 92.38 96 LEU A N 1
ATOM 740 C CA . LEU 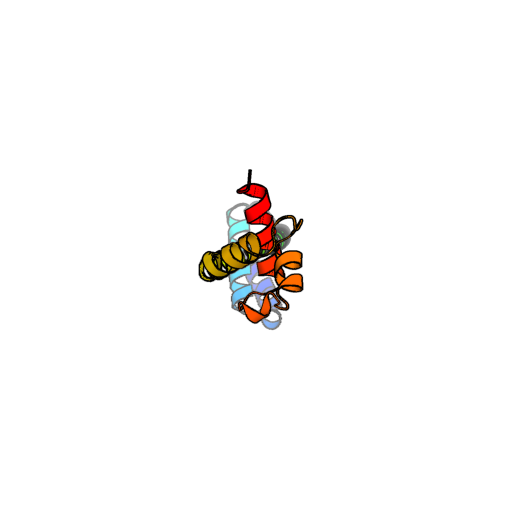A 1 96 ? 19.784 -0.481 -24.260 1.00 92.38 96 LEU A CA 1
ATOM 741 C C . LEU A 1 96 ? 20.910 0.483 -24.664 1.00 92.38 96 LEU A C 1
ATOM 743 O O . LEU A 1 96 ? 20.721 1.286 -25.580 1.00 92.38 96 LEU A O 1
ATOM 747 N N . ASP A 1 97 ? 22.101 0.329 -24.084 1.00 91.81 97 ASP A N 1
ATOM 748 C CA . ASP A 1 97 ? 23.292 1.118 -24.424 1.00 91.81 97 ASP A CA 1
ATOM 749 C C . ASP A 1 97 ? 23.697 0.927 -25.895 1.00 91.81 97 ASP A C 1
ATOM 751 O O . ASP A 1 97 ? 24.053 1.879 -26.596 1.00 91.81 97 ASP A O 1
ATOM 755 N N . ALA A 1 98 ? 23.618 -0.308 -26.403 1.00 92.88 98 ALA A N 1
ATOM 756 C CA . ALA A 1 98 ? 23.940 -0.613 -27.794 1.00 92.88 98 ALA A CA 1
ATOM 757 C C . ALA A 1 98 ? 22.955 0.034 -28.781 1.00 92.88 98 ALA A C 1
ATOM 759 O O . ALA A 1 98 ? 23.362 0.482 -29.859 1.00 92.88 98 ALA A O 1
ATOM 760 N N . VAL A 1 99 ? 21.666 0.089 -28.431 1.00 92.19 99 VAL A N 1
ATOM 761 C CA . VAL A 1 99 ? 20.648 0.783 -29.231 1.00 92.19 99 VAL A CA 1
ATOM 762 C C . VAL A 1 99 ? 20.911 2.284 -29.226 1.00 92.19 99 VAL A C 1
ATOM 764 O O . VAL A 1 99 ? 20.943 2.894 -30.295 1.00 92.19 99 VAL A O 1
ATOM 767 N N . GLU A 1 100 ? 21.170 2.874 -28.061 1.00 89.81 100 GLU A N 1
ATOM 768 C CA . GLU A 1 100 ? 21.464 4.303 -27.946 1.00 89.81 100 GLU A CA 1
ATOM 769 C C . GLU A 1 100 ? 22.699 4.706 -28.764 1.00 89.81 100 GLU A C 1
ATOM 771 O O . GLU A 1 100 ? 22.654 5.666 -29.536 1.00 89.81 100 GLU A O 1
ATOM 776 N N . ALA A 1 101 ? 23.783 3.930 -28.677 1.00 91.06 101 ALA A N 1
ATOM 777 C CA . ALA A 1 101 ? 25.001 4.189 -29.440 1.00 91.06 101 ALA A CA 1
ATOM 778 C C . ALA A 1 101 ? 24.785 4.085 -30.961 1.00 91.06 101 ALA A C 1
ATOM 780 O O . ALA A 1 101 ? 25.454 4.769 -31.740 1.00 91.06 101 ALA A O 1
ATOM 781 N N . ARG A 1 102 ? 23.855 3.228 -31.398 1.00 93.44 102 ARG A N 1
ATOM 782 C CA . ARG A 1 102 ? 23.527 3.023 -32.814 1.00 93.44 102 ARG A CA 1
ATOM 783 C C . ARG A 1 102 ? 22.606 4.108 -33.377 1.00 93.44 102 ARG A C 1
ATOM 785 O O . ARG A 1 102 ? 22.704 4.397 -34.571 1.00 93.44 102 ARG A O 1
ATOM 792 N N . TYR A 1 103 ? 21.754 4.705 -32.547 1.00 91.06 103 TYR A N 1
ATOM 793 C CA . TYR A 1 103 ? 20.804 5.754 -32.935 1.00 91.06 103 TYR A CA 1
ATOM 794 C C . TYR A 1 103 ? 21.039 7.037 -32.120 1.00 91.06 103 TYR A C 1
ATOM 796 O O . TYR A 1 103 ? 20.198 7.430 -31.306 1.00 91.06 103 TYR A O 1
ATOM 804 N N . PRO A 1 104 ? 22.184 7.718 -32.330 1.00 86.50 104 PRO A N 1
ATOM 805 C CA . PRO A 1 104 ? 22.523 8.914 -31.573 1.00 86.50 104 PRO A CA 1
ATOM 806 C C . PRO A 1 104 ? 21.594 10.088 -31.914 1.00 86.50 104 PRO A C 1
ATOM 808 O O . PRO A 1 104 ? 21.139 10.242 -33.048 1.00 86.50 104 PRO A O 1
ATOM 811 N N . GLY A 1 105 ? 21.366 10.971 -30.937 1.00 83.50 105 GLY A N 1
ATOM 812 C CA . GLY A 1 105 ? 20.592 12.207 -31.118 1.00 83.50 105 GLY A CA 1
ATOM 813 C C . GLY A 1 105 ? 19.084 12.079 -30.880 1.00 83.50 105 GLY A C 1
ATOM 814 O O . GLY A 1 105 ? 18.355 13.041 -31.123 1.00 83.50 105 GLY A O 1
ATOM 815 N N . ARG A 1 106 ? 18.611 10.925 -30.394 1.00 89.38 106 ARG A N 1
ATOM 816 C CA . ARG A 1 106 ? 17.232 10.748 -29.921 1.00 89.38 106 ARG A CA 1
ATOM 817 C C . ARG A 1 106 ? 17.037 11.307 -28.520 1.00 89.38 106 ARG A C 1
ATOM 819 O O . ARG A 1 106 ? 17.935 11.237 -27.679 1.00 89.38 106 ARG A O 1
ATOM 826 N N . ALA A 1 107 ? 15.859 11.882 -28.290 1.00 87.12 107 ALA A N 1
ATOM 827 C CA . ALA A 1 107 ? 15.522 12.484 -27.006 1.00 87.12 107 ALA A CA 1
ATOM 828 C C . ALA A 1 107 ? 15.248 11.415 -25.940 1.00 87.12 107 ALA A C 1
ATOM 830 O O . ALA A 1 107 ? 15.419 11.686 -24.753 1.00 87.12 107 ALA A O 1
ATOM 831 N N . THR A 1 108 ? 14.844 10.217 -26.373 1.00 91.62 108 THR A N 1
ATOM 832 C CA . THR A 1 108 ? 14.470 9.082 -25.521 1.00 91.62 108 THR A CA 1
ATOM 833 C C . THR A 1 108 ? 15.024 7.768 -26.086 1.00 91.62 108 THR A C 1
ATOM 835 O O . THR A 1 108 ? 15.232 7.637 -27.297 1.00 91.62 108 THR A O 1
ATOM 838 N N . LEU A 1 109 ? 15.245 6.778 -25.220 1.00 91.56 109 LEU A N 1
ATOM 839 C CA . LEU A 1 109 ? 15.496 5.387 -25.610 1.00 91.56 109 LEU A CA 1
ATOM 840 C C . LEU A 1 109 ? 14.299 4.802 -26.362 1.00 91.56 109 LEU A C 1
ATOM 842 O O . LEU A 1 109 ? 14.499 4.045 -27.306 1.00 91.56 109 LEU A O 1
ATOM 846 N N . ALA A 1 110 ? 13.067 5.183 -26.011 1.00 93.06 110 ALA A N 1
ATOM 847 C CA . ALA A 1 110 ? 11.871 4.742 -26.733 1.00 93.06 110 ALA A CA 1
ATOM 848 C C . ALA A 1 110 ? 11.921 5.101 -28.233 1.00 93.06 110 ALA A C 1
ATOM 850 O O . ALA A 1 110 ? 11.611 4.265 -29.083 1.00 93.06 110 ALA A O 1
ATOM 851 N N . GLU A 1 111 ? 12.363 6.315 -28.576 1.00 93.88 111 GLU A N 1
ATOM 852 C CA . GLU A 1 111 ? 12.587 6.726 -29.969 1.00 93.88 111 GLU A CA 1
ATOM 853 C C . GLU A 1 111 ? 13.706 5.916 -30.639 1.00 93.88 111 GLU A C 1
ATOM 855 O O . GLU A 1 111 ? 13.558 5.490 -31.783 1.00 93.88 111 GLU A O 1
ATOM 860 N N . ALA A 1 112 ? 14.815 5.677 -29.932 1.00 94.00 112 ALA A N 1
ATOM 861 C CA . ALA A 1 112 ? 15.933 4.889 -30.452 1.00 94.00 112 ALA A CA 1
ATOM 862 C C . ALA A 1 112 ? 15.542 3.419 -30.705 1.00 94.00 112 ALA A C 1
ATOM 864 O O . ALA A 1 112 ? 15.934 2.831 -31.714 1.00 94.00 112 ALA A O 1
ATOM 865 N N . LEU A 1 113 ? 14.719 2.836 -29.830 1.00 94.81 113 LEU A N 1
ATOM 866 C CA . LEU A 1 113 ? 14.140 1.503 -29.999 1.00 94.81 113 LEU A CA 1
ATOM 867 C C . LEU A 1 113 ? 13.179 1.460 -31.193 1.00 94.81 113 LEU A C 1
ATOM 869 O O . LEU A 1 113 ? 13.269 0.548 -32.017 1.00 94.81 113 LEU A O 1
ATOM 873 N N . ALA A 1 114 ? 12.311 2.467 -31.336 1.00 94.19 114 ALA A N 1
ATOM 874 C CA . ALA A 1 114 ? 11.378 2.558 -32.456 1.00 94.19 114 ALA A CA 1
ATOM 875 C C . ALA A 1 114 ? 12.106 2.656 -33.808 1.00 94.19 114 ALA A C 1
ATOM 877 O O . ALA A 1 114 ? 11.744 1.952 -34.752 1.00 94.19 114 ALA A O 1
ATOM 878 N N . ASP A 1 115 ? 13.173 3.453 -33.889 1.00 94.06 115 ASP A N 1
ATOM 879 C CA . ASP A 1 115 ? 14.047 3.524 -35.067 1.00 94.06 115 ASP A CA 1
ATOM 880 C C . ASP A 1 115 ? 14.767 2.203 -35.356 1.00 94.06 115 ASP A C 1
ATOM 882 O O . ASP A 1 115 ? 14.993 1.842 -36.513 1.00 94.06 115 ASP A O 1
ATOM 886 N N . ALA A 1 116 ? 15.112 1.462 -34.302 1.00 92.56 116 ALA A N 1
ATOM 887 C CA . ALA A 1 116 ? 15.639 0.109 -34.398 1.00 92.56 116 ALA A CA 1
ATOM 888 C C . ALA A 1 116 ? 14.571 -0.938 -34.768 1.00 92.56 116 ALA A C 1
ATOM 890 O O . ALA A 1 116 ? 14.918 -2.099 -34.997 1.00 92.56 116 ALA A O 1
ATOM 891 N N . GLY A 1 117 ? 13.295 -0.547 -34.852 1.00 94.56 117 GLY A N 1
ATOM 892 C CA . GLY A 1 117 ? 12.171 -1.432 -35.147 1.00 94.56 117 GLY A CA 1
ATOM 893 C C . GLY A 1 117 ? 11.835 -2.403 -34.012 1.00 94.56 117 GLY A C 1
ATOM 894 O O . GLY A 1 117 ? 11.232 -3.444 -34.271 1.00 94.56 117 GLY A O 1
ATOM 895 N N . ILE A 1 118 ? 12.236 -2.095 -32.776 1.00 93.38 118 ILE A N 1
ATOM 896 C CA . ILE A 1 118 ? 12.003 -2.924 -31.586 1.00 93.38 118 ILE A CA 1
ATOM 897 C C . ILE A 1 118 ? 11.217 -2.151 -30.523 1.00 93.38 118 ILE A C 1
ATOM 899 O O . ILE A 1 118 ? 11.209 -0.925 -30.491 1.00 93.38 118 ILE A O 1
ATOM 903 N N . SER A 1 119 ? 10.524 -2.880 -29.652 1.00 93.94 119 SER A N 1
ATOM 904 C CA . SER A 1 119 ? 9.753 -2.320 -28.537 1.00 93.94 119 SER A CA 1
ATOM 905 C C . SER A 1 119 ? 10.343 -2.747 -27.194 1.00 93.94 119 SER A C 1
ATOM 907 O O . SER A 1 119 ? 11.132 -3.687 -27.128 1.00 93.94 119 SER A O 1
ATOM 909 N N . TRP A 1 120 ? 9.909 -2.119 -26.100 1.00 95.19 120 TRP A N 1
ATOM 910 C CA . TRP A 1 120 ? 10.257 -2.550 -24.739 1.00 95.19 120 TRP A CA 1
ATOM 911 C C . TRP A 1 120 ? 9.953 -4.032 -24.498 1.00 95.19 120 TRP A C 1
ATOM 913 O O . TRP A 1 120 ? 10.794 -4.771 -23.987 1.00 95.19 120 TRP A O 1
ATOM 923 N N . ALA A 1 121 ? 8.801 -4.499 -24.987 1.00 94.81 121 ALA A N 1
ATOM 924 C CA . ALA A 1 121 ? 8.386 -5.891 -24.862 1.00 94.81 121 ALA A CA 1
ATOM 925 C C . ALA A 1 121 ? 9.345 -6.867 -25.566 1.00 94.81 121 ALA A C 1
ATOM 927 O O . ALA A 1 121 ? 9.522 -7.989 -25.096 1.00 94.81 121 ALA A O 1
ATOM 928 N N . TYR A 1 122 ? 10.008 -6.445 -26.651 1.00 93.31 122 TYR A N 1
ATOM 929 C CA . TYR A 1 122 ? 11.044 -7.252 -27.308 1.00 93.31 122 TYR A CA 1
ATOM 930 C C . TYR A 1 122 ? 12.247 -7.508 -26.383 1.00 93.31 122 TYR A C 1
ATOM 932 O O . TYR A 1 122 ? 12.869 -8.565 -26.457 1.00 93.31 122 TYR A O 1
ATOM 940 N N . LEU A 1 123 ? 12.536 -6.576 -25.473 1.00 92.81 123 LEU A N 1
ATOM 941 C CA . LEU A 1 123 ? 13.578 -6.703 -24.449 1.00 92.81 123 LEU A CA 1
ATOM 942 C C . LEU A 1 123 ? 13.076 -7.384 -23.161 1.00 92.81 123 LEU A C 1
ATOM 944 O O . LEU A 1 123 ? 13.839 -7.549 -22.210 1.00 92.81 123 LEU A O 1
ATOM 948 N N . GLY A 1 124 ? 11.807 -7.805 -23.122 1.00 93.81 124 GLY A N 1
ATOM 949 C CA . GLY A 1 124 ? 11.166 -8.339 -21.919 1.00 93.81 124 GLY A CA 1
ATOM 950 C C . GLY A 1 124 ? 10.845 -7.271 -20.870 1.00 93.81 124 GLY A C 1
ATOM 951 O O . GLY A 1 124 ? 10.670 -7.609 -19.703 1.00 93.81 124 GLY A O 1
ATOM 952 N N . LEU A 1 125 ? 10.782 -6.002 -21.279 1.00 95.69 125 LEU A N 1
ATOM 953 C CA . LEU A 1 125 ? 10.468 -4.859 -20.425 1.00 95.69 125 LEU A CA 1
ATOM 954 C C . LEU A 1 125 ? 9.025 -4.399 -20.653 1.00 95.69 125 LEU A C 1
ATOM 956 O O . LEU A 1 125 ? 8.523 -4.416 -21.781 1.00 95.69 125 LEU A O 1
ATOM 960 N N . SER A 1 126 ? 8.354 -3.984 -19.581 1.00 95.75 126 SER A N 1
ATOM 961 C CA . SER A 1 126 ? 7.052 -3.318 -19.681 1.00 95.75 126 SER A CA 1
ATOM 962 C C . SER A 1 126 ? 7.207 -1.849 -20.106 1.00 95.75 126 SER A C 1
ATOM 964 O O . SER A 1 126 ? 8.310 -1.301 -20.123 1.00 95.75 126 SER A O 1
ATOM 966 N N . GLU A 1 127 ? 6.100 -1.178 -20.436 1.00 94.06 127 GLU A N 1
ATOM 967 C CA . GLU A 1 127 ? 6.119 0.280 -20.647 1.00 94.06 127 GLU A CA 1
ATOM 968 C C . GLU A 1 127 ? 6.499 1.044 -19.368 1.00 94.06 127 GLU A C 1
ATOM 970 O O . GLU A 1 127 ? 7.184 2.061 -19.442 1.00 94.06 127 GLU A O 1
ATOM 975 N N . GLU A 1 128 ? 6.109 0.540 -18.194 1.00 93.56 128 GLU A N 1
ATOM 976 C CA . GLU A 1 128 ? 6.501 1.108 -16.898 1.00 93.56 128 GLU A CA 1
ATOM 977 C C . GLU A 1 128 ? 8.007 0.964 -16.649 1.00 93.56 128 GLU A C 1
ATOM 979 O O . GLU A 1 128 ? 8.647 1.924 -16.224 1.00 93.56 128 GLU A O 1
ATOM 984 N N . ASP A 1 129 ? 8.589 -0.191 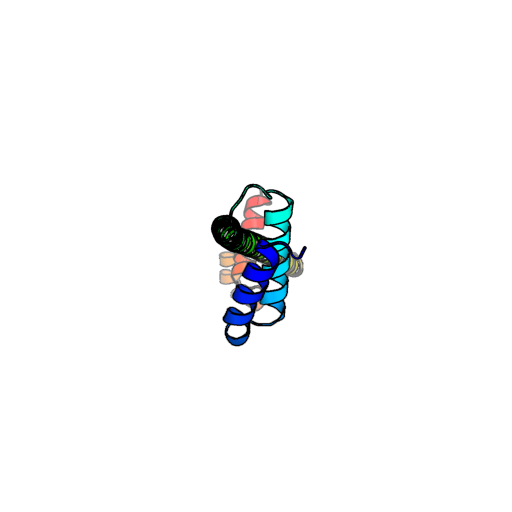-16.991 1.00 95.94 129 ASP A N 1
ATOM 985 C CA . ASP A 1 129 ? 10.038 -0.401 -16.944 1.00 95.94 129 ASP A CA 1
ATOM 986 C C . ASP A 1 129 ? 10.754 0.563 -17.909 1.00 95.94 129 ASP A C 1
ATOM 988 O O . ASP A 1 129 ? 11.775 1.151 -17.559 1.00 95.94 129 ASP A O 1
ATOM 992 N N . GLY A 1 130 ? 10.194 0.785 -19.104 1.00 94.00 130 GLY A N 1
ATOM 993 C CA . GLY A 1 130 ? 10.699 1.769 -20.064 1.00 94.00 130 GLY A CA 1
ATOM 994 C C . GLY A 1 130 ? 10.689 3.197 -19.509 1.00 94.00 130 GLY A C 1
ATOM 995 O O . GLY A 1 130 ? 11.702 3.890 -19.571 1.00 94.00 130 GLY A O 1
ATOM 996 N N . ASN A 1 131 ? 9.581 3.626 -18.900 1.00 94.44 131 ASN A N 1
ATOM 997 C CA . ASN A 1 131 ? 9.480 4.945 -18.266 1.00 94.44 131 ASN A CA 1
ATOM 998 C C . ASN A 1 131 ? 10.493 5.113 -17.123 1.00 94.44 131 ASN A C 1
ATOM 1000 O O . ASN A 1 131 ? 11.128 6.163 -17.012 1.00 94.44 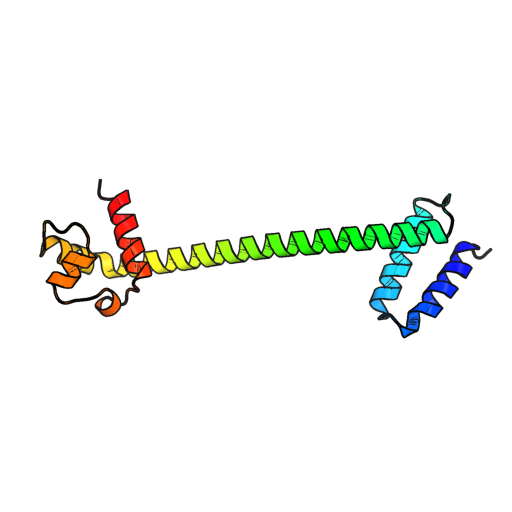131 ASN A O 1
ATOM 1004 N N . LEU A 1 132 ? 10.677 4.074 -16.304 1.00 94.38 132 LEU A N 1
ATOM 1005 C CA . LEU A 1 132 ? 11.668 4.075 -15.230 1.00 94.38 132 LEU A CA 1
ATOM 1006 C C . LEU A 1 132 ? 13.102 4.118 -15.780 1.00 94.38 132 LEU A C 1
ATOM 1008 O O . LEU A 1 132 ? 13.940 4.826 -15.229 1.00 94.38 132 LEU A O 1
ATOM 1012 N N . ALA A 1 133 ? 13.395 3.423 -16.881 1.00 93.38 133 ALA A N 1
ATOM 1013 C CA . ALA A 1 133 ? 14.705 3.482 -17.528 1.00 93.38 133 ALA A CA 1
ATOM 1014 C C . ALA A 1 133 ? 15.038 4.907 -18.013 1.00 93.38 133 ALA A C 1
ATOM 1016 O O . ALA A 1 133 ? 16.157 5.383 -17.818 1.00 93.38 133 ALA A O 1
ATOM 1017 N N . GLU A 1 134 ? 14.058 5.620 -18.577 1.00 93.12 134 GLU A N 1
ATOM 1018 C CA . GLU A 1 134 ? 14.203 7.027 -18.980 1.00 93.12 134 GLU A CA 1
ATOM 1019 C C . GLU A 1 134 ? 14.396 7.966 -17.778 1.00 93.12 134 GLU A C 1
ATOM 1021 O O . GLU A 1 134 ? 15.185 8.911 -17.851 1.00 93.12 134 GLU A O 1
ATOM 1026 N N . GLU A 1 135 ? 13.687 7.724 -16.669 1.00 92.88 135 GLU A N 1
ATOM 1027 C CA . GLU A 1 135 ? 13.849 8.462 -15.408 1.00 92.88 135 GLU A CA 1
ATOM 1028 C C . GLU A 1 135 ? 15.270 8.291 -14.860 1.00 92.88 135 GLU A C 1
ATOM 1030 O O . GLU A 1 135 ? 15.973 9.285 -14.672 1.00 92.88 135 GLU A O 1
ATOM 1035 N N . ILE A 1 136 ? 15.729 7.042 -14.717 1.00 89.94 136 ILE A N 1
ATOM 1036 C CA . ILE A 1 136 ? 17.091 6.707 -14.278 1.00 89.94 136 ILE A CA 1
ATOM 1037 C C . ILE A 1 136 ? 18.113 7.393 -15.192 1.00 89.94 136 ILE A C 1
ATOM 1039 O O . ILE A 1 136 ? 19.024 8.069 -14.717 1.00 89.94 136 ILE A O 1
ATOM 1043 N N . ARG A 1 137 ? 17.947 7.304 -16.515 1.00 85.19 137 ARG A N 1
ATOM 1044 C CA . ARG A 1 137 ? 18.854 7.960 -17.463 1.00 85.19 137 ARG A CA 1
ATOM 1045 C C . ARG A 1 137 ? 18.846 9.482 -17.315 1.00 85.19 137 ARG A C 1
ATOM 1047 O O . ARG A 1 137 ? 19.894 10.107 -17.427 1.00 85.19 137 ARG A O 1
ATOM 1054 N N . ARG A 1 138 ? 17.700 10.115 -17.063 1.00 85.00 138 ARG A N 1
ATOM 1055 C CA . ARG A 1 138 ? 17.621 11.573 -16.868 1.00 85.00 138 ARG A CA 1
ATOM 1056 C C . ARG A 1 138 ? 18.298 12.023 -15.573 1.00 85.00 138 ARG A C 1
ATOM 1058 O O . ARG A 1 138 ? 18.865 13.117 -15.540 1.00 85.00 138 ARG A O 1
ATOM 1065 N N . GLU A 1 139 ? 18.216 11.213 -14.525 1.00 83.75 139 GLU A N 1
ATOM 1066 C CA . GLU A 1 139 ? 18.824 11.502 -13.225 1.00 83.75 139 GLU A CA 1
ATOM 1067 C C . GLU A 1 139 ? 20.338 11.253 -13.214 1.00 83.75 139 GLU A C 1
ATOM 1069 O O . GLU A 1 139 ? 21.078 12.067 -12.660 1.00 83.75 139 GLU A O 1
ATOM 1074 N N . PHE A 1 140 ? 20.803 10.184 -13.869 1.00 71.94 140 PHE A N 1
ATOM 1075 C CA . PHE A 1 140 ? 22.206 9.747 -13.858 1.00 71.94 140 PHE A CA 1
ATOM 1076 C C . PHE A 1 140 ? 22.999 10.077 -15.134 1.00 71.94 140 PHE A C 1
ATOM 1078 O O . PHE A 1 140 ? 24.221 9.986 -15.128 1.00 71.94 140 PHE A O 1
ATOM 1085 N N . GLY A 1 141 ? 22.341 10.474 -16.225 1.00 60.28 141 GLY A N 1
ATOM 1086 C CA . GLY A 1 141 ? 22.954 10.843 -17.510 1.00 60.28 141 GLY A CA 1
ATOM 1087 C C . GLY A 1 141 ? 23.397 12.309 -17.613 1.00 60.28 141 GLY A C 1
ATOM 1088 O O . GLY A 1 141 ? 23.459 12.842 -18.723 1.00 60.28 141 GLY A O 1
ATOM 1089 N N . LYS A 1 142 ? 23.656 12.970 -16.476 1.00 47.12 142 LYS A N 1
ATOM 1090 C CA . LYS A 1 142 ? 24.323 14.281 -16.396 1.00 47.12 142 LYS A CA 1
ATOM 1091 C C . LYS A 1 142 ? 25.802 14.132 -16.080 1.00 47.12 142 LYS A C 1
ATOM 1093 O O . LYS A 1 142 ? 26.124 13.329 -15.179 1.00 47.12 142 LYS A O 1
#

pLDDT: mean 87.19, std 7.93, range [46.16, 96.25]

Solvent-accessible surface area (backbone atoms only — not comparable to full-atom values): 8075 Å² total; per-residue (Å²): 130,83,53,74,60,56,63,52,48,53,56,53,52,60,73,39,53,90,79,44,58,69,70,58,50,54,50,50,51,55,48,42,54,48,48,36,72,78,39,72,90,54,52,69,69,54,37,50,52,53,46,51,56,51,49,54,50,50,51,54,51,51,51,53,51,50,53,57,49,50,52,53,52,51,53,50,51,53,49,52,51,50,52,54,37,51,49,59,49,60,78,39,40,70,62,53,53,52,40,41,73,72,38,71,90,53,96,43,68,69,56,21,33,49,76,70,72,44,54,51,63,78,74,75,34,48,71,66,41,48,54,48,50,53,51,52,44,66,72,65,70,113

Sequence (142 aa):
MTDQFDAQLDKALDSMRDMLPESSLLYLETKLRRIHAERPDLTGSEVVNMTFDVLEGEEIDARLAMEAAQVRVAEAAAAEARDASMQRIAERSAELDAVEARYPGRATLAEALADAGISWAYLGLSEEDGNLAEEIRREFGK

Radius of gyration: 31.92 Å; Cα contacts (8 Å, |Δi|>4): 68; chains: 1; bounding box: 56×30×86 Å

Mean predicted aligned error: 10.86 Å

Secondary structure (DSSP, 8-state):
---HHHHHHHHHHHHHTTTS-HHHHHHHHHHHHHHHHH-TTS-HHHHHHHHHHHHHHHHHHHHHHHHHHHHHHHHHHHHHHHHHHHHHHHHTHHHHHHHHHHSTT-SSHHHHHHHTT--GGGGT--HHHHHHHHHHHHHH--

Foldseek 3Di:
DCPPLNVVLVVVLVVCPVVDDPVVSVVLSVQLVVQCVVPVVDDSVVSNVVSVVVVVVVVVVVVVVVVVVVVVVVVVVVVVVVVVLVVLCVVCVVVLVVLCVVDDPDPASQVSCVVVVHHCVNSVHDVVSRVVNRVCCVVVVD